Protein AF-A0A662WA78-F1 (afdb_monomer_lite)

Foldseek 3Di:
DDAPVCQVVVQVVVFVVLCPDPQWPGKGKFFAPVVQVVQQDPVRGHDDDLARIKMWTWGADPRKIWIKIWHQDPVVRDGDIDTDDIDDD

Secondary structure (DSSP, 8-state):
-B-TTTHHHHHHHHHHHHHTSTTEEEEEEEE-HHHHHHH-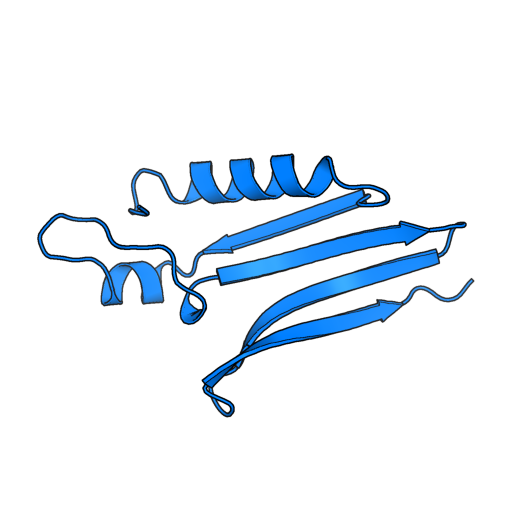-TTS-B---GGGEEEEEEEEETTEEEEEEEEEETTTTEEEEEEEEE---

pLDDT: mean 94.39, std 8.81, range [49.78, 98.81]

Radius of gyration: 14.9 Å; chains: 1; bounding box: 34×19×40 Å

Sequence (89 aa):
PISFENVELLERAMESCIKLQPFVVDAKVRIDRGKLREKSSSFGYTSLDAEMLFAEVVVRVEGREVKAILRWDEILRYPMMNVVYEAKR

Structure (mmCIF, N/CA/C/O backbone):
data_AF-A0A662WA78-F1
#
_entry.id   AF-A0A662WA78-F1
#
loop_
_atom_site.group_PDB
_atom_site.id
_atom_site.type_symbol
_atom_site.label_atom_id
_atom_site.label_alt_id
_atom_site.label_comp_id
_atom_site.label_asym_id
_atom_site.label_entity_id
_atom_site.label_seq_id
_atom_site.pdbx_PDB_ins_code
_atom_site.Cartn_x
_atom_site.Cartn_y
_atom_site.Cartn_z
_atom_site.occupancy
_atom_site.B_iso_or_e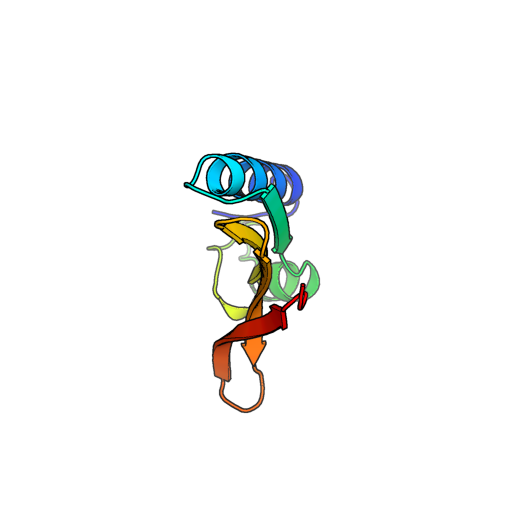quiv
_atom_site.auth_seq_id
_atom_site.auth_comp_id
_atom_site.auth_asym_id
_atom_site.auth_atom_id
_atom_site.pdbx_PDB_model_num
ATOM 1 N N . PRO A 1 1 ? 8.938 9.359 -6.612 1.00 92.88 1 PRO A N 1
ATOM 2 C CA . PRO A 1 1 ? 9.582 8.497 -7.634 1.00 92.88 1 PRO A CA 1
ATOM 3 C C . PRO A 1 1 ? 9.904 7.140 -7.009 1.00 92.88 1 PRO A C 1
ATOM 5 O O . PRO A 1 1 ? 10.263 7.092 -5.833 1.00 92.88 1 PRO A O 1
ATOM 8 N N . ILE A 1 2 ? 9.741 6.067 -7.771 1.00 96.12 2 ILE A N 1
ATOM 9 C CA . ILE A 1 2 ? 9.929 4.690 -7.319 1.00 96.12 2 ILE A CA 1
ATOM 10 C C . ILE A 1 2 ? 10.816 3.933 -8.312 1.00 96.12 2 ILE A C 1
ATOM 12 O O . ILE A 1 2 ? 10.679 4.095 -9.525 1.00 96.12 2 ILE A O 1
ATOM 16 N N . SER A 1 3 ? 11.747 3.142 -7.786 1.00 96.94 3 SER A N 1
ATOM 17 C CA . SER A 1 3 ? 12.670 2.277 -8.523 1.00 96.94 3 SER A CA 1
ATOM 18 C C . SER A 1 3 ? 12.922 0.993 -7.729 1.00 96.94 3 SER A C 1
ATOM 20 O O . SER A 1 3 ? 12.509 0.859 -6.576 1.00 96.94 3 SER A O 1
ATOM 22 N N . PHE A 1 4 ? 13.634 0.036 -8.326 1.00 96.50 4 PHE A N 1
ATOM 23 C CA . PHE A 1 4 ? 14.035 -1.189 -7.625 1.00 96.50 4 PHE A CA 1
ATOM 24 C C . PHE A 1 4 ? 14.959 -0.930 -6.426 1.00 96.50 4 PHE A C 1
ATOM 26 O O . PHE A 1 4 ? 15.008 -1.751 -5.518 1.00 96.50 4 PHE A O 1
ATOM 33 N N . GLU A 1 5 ? 15.649 0.211 -6.395 1.00 96.94 5 GLU A N 1
ATOM 34 C CA . GLU A 1 5 ? 16.580 0.570 -5.320 1.00 96.94 5 GLU A CA 1
ATOM 35 C C . GLU A 1 5 ? 15.860 1.034 -4.049 1.00 96.94 5 GLU A C 1
ATOM 37 O O . GLU A 1 5 ? 16.351 0.813 -2.944 1.00 96.94 5 GLU A O 1
ATOM 42 N N . ASN A 1 6 ? 14.691 1.672 -4.183 1.00 97.69 6 ASN A N 1
ATOM 43 C CA . ASN A 1 6 ? 13.976 2.270 -3.053 1.00 97.69 6 ASN A CA 1
ATOM 44 C C . ASN A 1 6 ? 12.609 1.633 -2.760 1.00 97.69 6 ASN A C 1
ATOM 46 O O . ASN A 1 6 ? 11.950 2.051 -1.807 1.00 97.69 6 ASN A O 1
ATOM 50 N N . VAL A 1 7 ? 12.188 0.621 -3.525 1.00 97.94 7 VAL A N 1
ATOM 51 C CA . VAL A 1 7 ? 10.851 0.019 -3.402 1.00 97.94 7 VAL A CA 1
ATOM 52 C C . VAL A 1 7 ? 10.549 -0.510 -2.007 1.00 97.94 7 VAL A C 1
ATOM 54 O O . VAL A 1 7 ? 9.517 -0.169 -1.438 1.00 97.94 7 VAL A O 1
ATOM 57 N N . GLU A 1 8 ? 11.470 -1.255 -1.404 1.00 98.25 8 GLU A N 1
ATOM 58 C CA . GLU A 1 8 ? 11.248 -1.799 -0.063 1.00 98.25 8 GLU A CA 1
ATOM 59 C C . GLU A 1 8 ? 11.283 -0.716 1.018 1.00 98.25 8 GLU A C 1
ATOM 61 O O . GLU A 1 8 ? 10.583 -0.805 2.027 1.00 98.25 8 GLU A O 1
ATOM 66 N N . LEU A 1 9 ? 12.107 0.318 0.822 1.00 98.31 9 LEU A N 1
ATOM 67 C CA . LEU A 1 9 ? 12.154 1.454 1.734 1.00 98.31 9 LEU A CA 1
ATOM 68 C C . LEU A 1 9 ? 10.825 2.211 1.707 1.00 98.31 9 LEU A C 1
ATOM 70 O O . LEU A 1 9 ? 10.309 2.551 2.770 1.00 98.31 9 LEU A O 1
ATOM 74 N N . LEU A 1 10 ? 10.266 2.438 0.516 1.00 98.12 10 LEU A N 1
ATOM 75 C CA . LEU A 1 10 ? 8.989 3.123 0.361 1.00 98.12 10 LEU A CA 1
ATOM 76 C C . LEU A 1 10 ? 7.842 2.317 0.978 1.00 98.12 10 LEU A C 1
ATOM 78 O O . LEU A 1 10 ? 7.039 2.891 1.707 1.00 98.12 10 LEU A O 1
ATOM 82 N N . GLU A 1 11 ? 7.799 0.999 0.767 1.00 98.62 11 GLU A N 1
ATOM 83 C CA . GLU A 1 11 ? 6.815 0.118 1.413 1.00 98.62 11 GLU A CA 1
ATOM 84 C C . GLU A 1 11 ? 6.851 0.248 2.938 1.00 98.62 11 GLU A C 1
ATOM 86 O O . GLU A 1 11 ? 5.831 0.556 3.553 1.00 98.62 11 GLU A O 1
ATOM 91 N N . ARG A 1 12 ? 8.035 0.102 3.550 1.00 98.69 12 ARG A N 1
ATOM 92 C CA . ARG A 1 12 ? 8.201 0.213 5.009 1.00 98.69 12 ARG A CA 1
ATOM 93 C C . ARG A 1 12 ? 7.860 1.606 5.537 1.00 98.69 12 ARG A C 1
ATOM 95 O O . ARG A 1 12 ? 7.294 1.729 6.625 1.00 98.69 12 ARG A O 1
ATOM 102 N N . ALA A 1 13 ? 8.213 2.654 4.791 1.00 98.56 13 ALA A N 1
ATOM 103 C CA . ALA A 1 13 ? 7.890 4.028 5.156 1.00 98.56 13 ALA A CA 1
ATOM 104 C C . ALA A 1 13 ? 6.373 4.255 5.147 1.00 98.56 13 ALA A C 1
ATOM 106 O O . ALA A 1 13 ? 5.831 4.776 6.120 1.00 98.56 13 ALA A O 1
ATOM 107 N N . MET A 1 14 ? 5.675 3.799 4.102 1.00 98.38 14 MET A N 1
ATOM 108 C CA . MET A 1 14 ? 4.217 3.883 4.020 1.00 98.38 14 MET A CA 1
ATOM 109 C C . MET A 1 14 ? 3.553 3.085 5.147 1.00 98.38 14 MET A C 1
ATOM 111 O O . MET A 1 14 ? 2.700 3.632 5.839 1.00 98.38 14 MET A O 1
ATOM 115 N N . GLU A 1 15 ? 3.978 1.842 5.397 1.00 98.81 15 GLU A N 1
ATOM 116 C CA . GLU A 1 15 ? 3.479 1.023 6.514 1.00 98.81 15 GLU A CA 1
ATOM 117 C C . GLU A 1 15 ? 3.637 1.745 7.861 1.00 98.81 15 GLU A C 1
ATOM 119 O O . GLU A 1 15 ? 2.687 1.824 8.640 1.00 98.81 15 GLU A O 1
ATOM 124 N N . SER A 1 16 ? 4.812 2.328 8.116 1.00 98.50 16 SER A N 1
ATOM 125 C CA . SER A 1 16 ? 5.091 3.062 9.355 1.00 98.50 16 SER A CA 1
ATOM 126 C C . SER A 1 16 ? 4.216 4.309 9.491 1.00 98.50 16 SER A C 1
ATOM 128 O O . SER A 1 16 ? 3.642 4.535 10.551 1.00 98.50 16 SER A O 1
ATOM 130 N N . CYS A 1 17 ? 4.058 5.095 8.421 1.00 98.56 17 CYS A N 1
ATOM 131 C CA . CYS A 1 17 ? 3.201 6.282 8.426 1.00 98.56 17 CYS A CA 1
ATOM 132 C C . CYS A 1 17 ? 1.717 5.933 8.599 1.00 98.56 17 CYS A C 1
ATOM 134 O O . CYS A 1 17 ? 1.004 6.642 9.304 1.00 98.56 17 CYS A O 1
ATOM 136 N N . ILE A 1 18 ? 1.241 4.846 7.985 1.00 98.44 18 ILE A N 1
ATOM 137 C CA 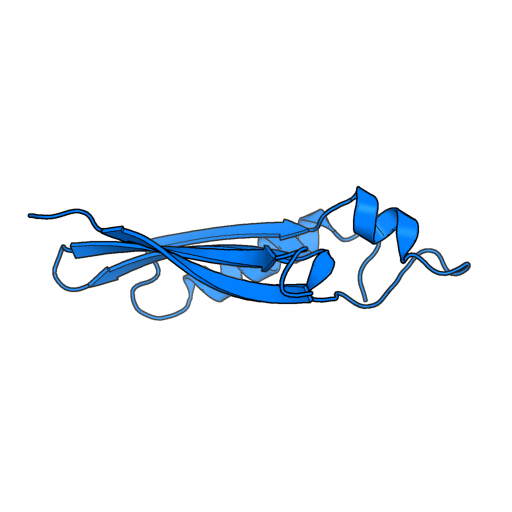. ILE A 1 18 ? -0.148 4.393 8.127 1.00 98.44 18 ILE A CA 1
ATOM 138 C C . ILE A 1 18 ? -0.426 3.971 9.574 1.00 98.44 18 ILE A C 1
ATOM 140 O O . ILE A 1 18 ? -1.463 4.339 10.118 1.00 98.44 18 ILE A O 1
ATOM 144 N N . LYS A 1 19 ? 0.518 3.288 10.236 1.00 98.38 19 LYS A N 1
ATOM 145 C CA . LYS A 1 19 ? 0.397 2.881 11.650 1.00 98.38 19 LYS A CA 1
ATOM 146 C C . LYS A 1 19 ? 0.315 4.047 12.642 1.00 98.38 19 LYS A C 1
ATOM 148 O O . LYS A 1 19 ? -0.091 3.834 13.777 1.00 98.38 19 LYS A O 1
ATOM 153 N N . LEU A 1 20 ? 0.673 5.267 12.236 1.00 98.44 20 LEU A N 1
ATOM 154 C CA . LEU A 1 20 ? 0.507 6.465 13.069 1.00 98.44 20 LEU A CA 1
ATOM 155 C C . LEU A 1 20 ? -0.927 7.013 13.054 1.00 98.44 20 LEU A C 1
ATOM 157 O O . LEU A 1 20 ? -1.253 7.883 13.860 1.00 98.44 20 LEU A O 1
ATOM 161 N N . GLN A 1 21 ? -1.780 6.550 12.138 1.00 98.31 21 GLN A N 1
ATOM 162 C CA . GLN A 1 21 ? -3.163 7.008 12.063 1.00 98.31 21 GLN A CA 1
ATOM 163 C C . GLN A 1 21 ? -4.012 6.378 13.183 1.00 98.31 21 GLN A C 1
ATOM 165 O O . GLN A 1 21 ? -3.742 5.249 13.605 1.00 98.31 21 GLN A O 1
ATOM 170 N N . PRO A 1 22 ? -5.054 7.072 13.679 1.00 98.00 22 PRO A N 1
ATOM 171 C CA . PRO A 1 22 ? -5.897 6.564 14.755 1.00 98.00 22 PRO A CA 1
ATOM 172 C C . PRO A 1 22 ? -6.457 5.166 14.477 1.00 98.00 22 PRO A C 1
ATOM 174 O O . PRO A 1 22 ? -6.936 4.883 13.381 1.00 98.00 22 PRO A O 1
ATOM 177 N N . PHE A 1 23 ? -6.438 4.317 15.508 1.00 97.69 23 PHE A N 1
ATOM 178 C CA . PHE A 1 23 ? -7.008 2.961 15.516 1.00 97.69 23 PHE A CA 1
ATOM 179 C C . PHE A 1 23 ? -6.344 1.942 14.584 1.00 97.69 23 PHE A C 1
ATOM 181 O O . PHE A 1 23 ? -6.751 0.780 14.596 1.00 97.69 23 PHE A O 1
ATOM 188 N N . VAL A 1 24 ? -5.326 2.323 13.810 1.00 98.12 24 VAL A N 1
ATOM 189 C CA . VAL A 1 24 ? -4.566 1.379 12.990 1.00 98.12 24 VAL A CA 1
ATOM 190 C C . VAL A 1 24 ? -3.717 0.499 13.901 1.00 98.12 24 VAL A C 1
ATOM 192 O O . VAL A 1 24 ? -2.848 0.983 14.620 1.00 98.12 24 VAL A O 1
ATOM 195 N N . VAL A 1 25 ? -3.968 -0.808 13.864 1.00 97.31 25 VAL A N 1
ATOM 196 C CA . VAL A 1 25 ? -3.192 -1.804 14.620 1.00 97.31 25 VAL A CA 1
ATOM 197 C C . VAL A 1 25 ? -2.202 -2.550 13.736 1.00 97.31 25 VAL A C 1
ATOM 199 O O . VAL A 1 25 ? -1.171 -3.004 14.228 1.00 97.31 25 VAL A O 1
ATOM 202 N N . ASP A 1 26 ? -2.475 -2.641 12.434 1.00 97.81 26 ASP A N 1
ATOM 203 C CA . ASP A 1 26 ? -1.514 -3.151 11.465 1.00 97.81 26 ASP A CA 1
ATOM 204 C C . ASP A 1 26 ? -1.702 -2.514 10.086 1.00 97.81 26 ASP A C 1
ATOM 206 O O . ASP A 1 26 ? -2.785 -2.050 9.726 1.00 97.81 26 ASP A O 1
ATOM 210 N N . ALA A 1 27 ? -0.621 -2.488 9.316 1.00 98.31 27 ALA A N 1
ATOM 211 C CA . ALA A 1 27 ? -0.597 -1.984 7.957 1.00 98.31 27 ALA A CA 1
ATOM 212 C C . ALA A 1 27 ? 0.466 -2.733 7.160 1.00 98.31 27 ALA A C 1
ATOM 214 O O . ALA A 1 27 ? 1.584 -2.931 7.643 1.00 98.31 27 ALA A O 1
ATOM 215 N N . LYS A 1 28 ? 0.119 -3.097 5.928 1.00 98.50 28 LYS A N 1
ATOM 216 C CA . LYS A 1 28 ? 1.006 -3.756 4.974 1.00 98.50 28 LYS A CA 1
ATOM 217 C C . LYS A 1 28 ? 0.882 -3.076 3.623 1.00 98.50 28 LYS A C 1
ATOM 219 O O . LYS A 1 28 ? -0.223 -2.901 3.124 1.00 98.50 28 LYS A O 1
ATOM 224 N N . VAL A 1 29 ? 2.005 -2.732 3.010 1.00 98.62 29 VAL A N 1
ATOM 225 C CA . VAL A 1 29 ? 2.040 -2.094 1.691 1.00 98.62 29 VAL A CA 1
ATOM 226 C C . VAL A 1 29 ? 2.912 -2.924 0.774 1.00 98.62 29 VAL A C 1
ATOM 228 O O . VAL A 1 29 ? 4.016 -3.320 1.146 1.00 98.62 29 VAL A O 1
ATOM 231 N N . ARG A 1 30 ? 2.414 -3.229 -0.422 1.00 98.44 30 ARG A N 1
ATOM 232 C CA . ARG A 1 30 ? 3.182 -3.922 -1.451 1.00 98.44 30 ARG A CA 1
ATOM 233 C C . ARG A 1 30 ? 3.114 -3.171 -2.769 1.00 98.44 30 ARG A C 1
ATOM 235 O O . ARG A 1 30 ? 2.044 -2.755 -3.193 1.00 98.44 30 ARG A O 1
ATOM 242 N N . ILE A 1 31 ? 4.266 -3.019 -3.406 1.00 98.31 31 ILE A N 1
ATOM 243 C CA . ILE A 1 31 ? 4.403 -2.438 -4.739 1.00 98.31 31 ILE A CA 1
ATOM 244 C C . ILE A 1 31 ? 4.687 -3.569 -5.728 1.00 98.31 31 ILE A C 1
ATOM 246 O O . ILE A 1 31 ? 5.626 -4.342 -5.547 1.00 98.31 31 ILE A O 1
ATOM 250 N N . ASP A 1 32 ? 3.890 -3.705 -6.777 1.00 97.44 32 ASP A N 1
ATOM 251 C CA . ASP A 1 32 ? 4.064 -4.756 -7.776 1.00 97.44 32 ASP A CA 1
ATOM 252 C C . ASP A 1 32 ? 5.363 -4.537 -8.578 1.00 97.44 32 ASP A C 1
ATOM 254 O O . ASP A 1 32 ? 5.536 -3.534 -9.275 1.00 97.44 32 ASP A O 1
ATOM 258 N N . ARG A 1 33 ? 6.304 -5.488 -8.475 1.00 95.81 33 ARG A N 1
ATOM 259 C CA . ARG A 1 33 ? 7.612 -5.421 -9.157 1.00 95.81 33 ARG A CA 1
ATOM 260 C C . ARG A 1 33 ? 7.499 -5.652 -10.665 1.00 95.81 33 ARG A C 1
ATOM 262 O O . ARG A 1 33 ? 8.360 -5.173 -11.401 1.00 95.81 33 ARG A O 1
ATOM 269 N N . GLY A 1 34 ? 6.481 -6.380 -11.119 1.00 95.50 34 GLY A N 1
ATOM 270 C CA . GLY A 1 34 ? 6.161 -6.558 -12.532 1.00 95.50 34 GLY A CA 1
ATOM 271 C C . GLY A 1 34 ? 5.700 -5.239 -13.143 1.00 95.50 34 GLY A C 1
ATOM 272 O O . GLY A 1 34 ? 6.357 -4.734 -14.051 1.00 95.50 34 GLY A O 1
ATOM 273 N N . LYS A 1 35 ? 4.679 -4.604 -12.554 1.00 94.88 35 LYS A N 1
ATOM 274 C CA . LYS A 1 35 ? 4.194 -3.281 -12.992 1.00 94.88 35 LYS A CA 1
ATOM 275 C C . LYS A 1 35 ? 5.280 -2.206 -12.880 1.00 94.88 35 LYS A C 1
ATOM 277 O O . LYS A 1 35 ? 5.407 -1.368 -13.768 1.00 94.88 35 LYS A O 1
ATOM 282 N N . LEU A 1 36 ? 6.108 -2.242 -11.830 1.00 95.94 36 LEU A N 1
ATOM 283 C CA . LEU A 1 36 ? 7.262 -1.345 -11.701 1.00 95.94 36 LEU A CA 1
ATOM 284 C C . LEU A 1 36 ? 8.248 -1.531 -12.859 1.00 95.94 36 LEU A C 1
ATOM 286 O O . LEU A 1 36 ? 8.726 -0.540 -13.406 1.00 95.94 36 LEU A O 1
ATOM 290 N N . ARG A 1 37 ? 8.540 -2.776 -13.258 1.00 94.56 37 ARG A N 1
ATOM 291 C CA . ARG A 1 37 ? 9.411 -3.069 -14.404 1.00 94.56 37 ARG A CA 1
A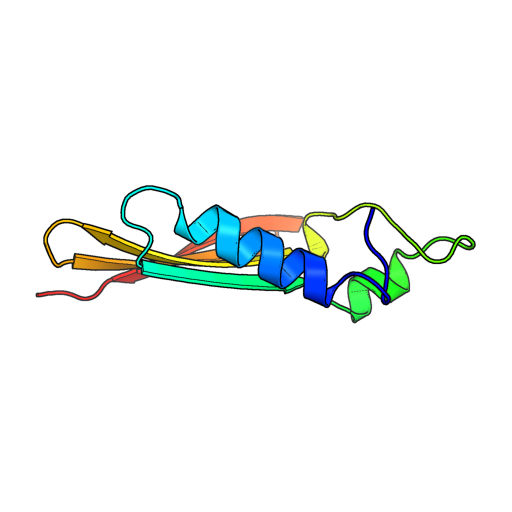TOM 292 C C . ARG A 1 37 ? 8.821 -2.535 -15.705 1.00 94.56 37 ARG A C 1
ATOM 294 O O . ARG A 1 37 ? 9.530 -1.870 -16.447 1.00 94.56 37 ARG A O 1
ATOM 301 N N . GLU A 1 38 ? 7.545 -2.814 -15.955 1.00 94.25 38 GLU A N 1
ATOM 302 C CA . GLU A 1 38 ? 6.830 -2.397 -17.168 1.00 94.25 38 GLU A CA 1
ATOM 303 C C . GLU A 1 38 ? 6.761 -0.875 -17.309 1.00 94.25 38 GLU A C 1
ATOM 305 O O . GLU A 1 38 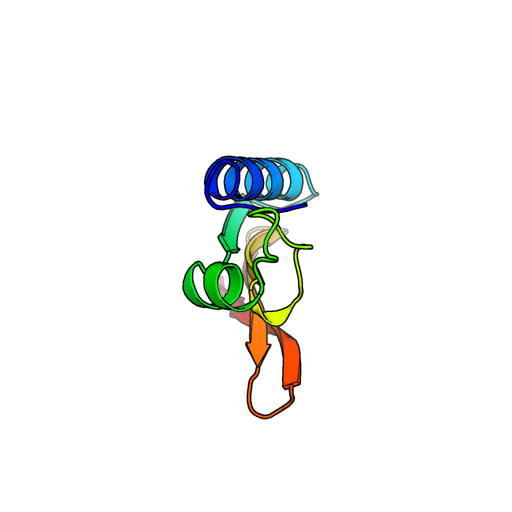? 6.914 -0.343 -18.405 1.00 94.25 38 GLU A O 1
ATOM 310 N N . LYS A 1 39 ? 6.552 -0.169 -16.192 1.00 92.62 39 LYS A N 1
ATOM 311 C CA . LYS A 1 39 ? 6.372 1.288 -16.165 1.00 92.62 39 LYS A CA 1
ATOM 312 C C . LYS A 1 39 ? 7.666 2.070 -15.920 1.00 92.62 39 LYS A C 1
ATOM 314 O O . LYS A 1 39 ? 7.625 3.302 -15.908 1.00 92.62 39 LYS A O 1
ATOM 319 N N . SER A 1 40 ? 8.796 1.398 -15.690 1.00 90.31 40 SER A N 1
ATOM 320 C CA . SER A 1 40 ? 10.090 2.060 -15.498 1.00 90.31 40 SER A CA 1
ATOM 321 C C . SER A 1 40 ? 10.554 2.715 -16.793 1.00 90.31 40 SER A C 1
ATOM 323 O O . SER A 1 40 ? 10.604 2.084 -17.844 1.00 90.31 40 SER A O 1
ATOM 325 N N . SER A 1 41 ? 10.912 3.996 -16.712 1.00 87.69 41 SER A N 1
ATOM 326 C CA . SER A 1 41 ? 11.473 4.723 -17.851 1.00 87.69 41 SER A CA 1
ATOM 327 C C . SER A 1 41 ? 12.916 4.291 -18.146 1.00 87.69 41 SER A C 1
ATOM 329 O O . SER A 1 41 ? 13.558 3.614 -17.339 1.00 87.69 41 SER A O 1
ATOM 331 N N . SER A 1 42 ? 13.481 4.771 -19.259 1.00 87.19 42 SER A N 1
ATOM 332 C CA . SER A 1 42 ? 14.912 4.622 -19.578 1.00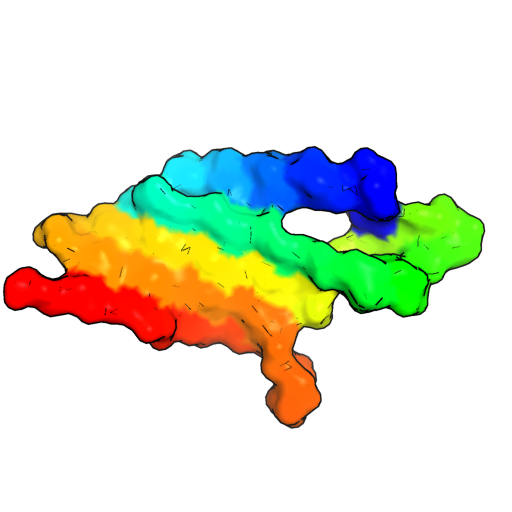 87.19 42 SER A CA 1
ATOM 333 C C . SER A 1 42 ? 15.847 5.186 -18.501 1.00 87.19 42 SER A C 1
ATOM 335 O O . SER A 1 42 ? 17.029 4.862 -18.489 1.00 87.19 42 SER A O 1
ATOM 337 N N . PHE A 1 43 ? 15.329 6.018 -17.593 1.00 87.56 43 PHE A N 1
ATOM 338 C CA . PHE A 1 43 ? 16.066 6.578 -16.462 1.00 87.56 43 PHE A CA 1
ATOM 339 C C . PHE A 1 43 ? 16.076 5.669 -15.220 1.00 87.56 43 PHE A C 1
ATOM 341 O O . PHE A 1 43 ? 16.628 6.057 -14.196 1.00 87.56 43 PHE A O 1
ATOM 348 N N . GLY A 1 44 ? 15.462 4.481 -15.274 1.00 89.31 44 GLY A N 1
ATOM 349 C CA . GLY A 1 44 ? 15.503 3.492 -14.187 1.00 89.31 44 GLY A CA 1
ATOM 350 C C . GLY A 1 44 ? 14.525 3.742 -13.032 1.00 89.31 44 GLY A C 1
ATOM 351 O O . GLY A 1 44 ? 14.578 3.048 -12.018 1.00 89.31 44 GLY A O 1
ATOM 352 N N . TYR A 1 45 ? 13.615 4.707 -13.175 1.00 93.19 45 TYR A N 1
ATOM 353 C CA . TYR A 1 45 ? 12.549 4.979 -12.210 1.00 93.19 45 TYR A CA 1
ATOM 354 C C . TYR A 1 45 ? 11.236 5.347 -12.905 1.00 93.19 45 TYR A C 1
ATOM 356 O O . TYR A 1 45 ? 11.189 5.623 -14.111 1.00 93.19 45 TYR A O 1
ATOM 364 N N . THR A 1 46 ? 10.163 5.370 -12.118 1.00 96.06 46 THR A N 1
ATOM 365 C CA . THR A 1 46 ? 8.837 5.838 -12.531 1.00 96.06 46 THR A CA 1
ATOM 366 C C . THR A 1 46 ? 8.109 6.553 -11.389 1.00 96.06 46 THR A C 1
ATOM 368 O O . THR A 1 46 ? 8.643 6.711 -10.285 1.00 96.06 46 THR A O 1
ATOM 371 N N . SER A 1 47 ? 6.897 7.031 -11.651 1.00 95.94 47 SER A N 1
ATOM 372 C CA . SER A 1 47 ? 5.983 7.529 -10.619 1.00 95.94 47 SER A CA 1
ATOM 373 C C . SER A 1 47 ? 5.182 6.369 -10.036 1.00 95.94 47 SER A C 1
ATOM 375 O O . SER A 1 47 ? 4.727 5.501 -10.776 1.00 95.94 47 SER A O 1
ATOM 377 N N . LEU A 1 48 ? 5.006 6.359 -8.710 1.00 95.12 48 LEU A N 1
ATOM 378 C CA . LEU A 1 48 ? 4.117 5.396 -8.063 1.00 95.12 48 LEU A CA 1
ATOM 379 C C . LEU A 1 48 ? 2.696 5.632 -8.582 1.00 95.12 48 LEU A C 1
ATOM 381 O O . LEU A 1 48 ? 2.205 6.759 -8.543 1.00 95.12 48 LEU A O 1
ATOM 385 N N . ASP A 1 49 ? 2.064 4.573 -9.066 1.00 94.00 49 ASP A N 1
ATOM 386 C CA . ASP A 1 49 ? 0.735 4.612 -9.666 1.00 94.00 49 ASP A CA 1
ATOM 387 C C . ASP A 1 49 ? -0.193 3.581 -9.003 1.00 94.00 49 ASP A C 1
ATOM 389 O O . ASP A 1 49 ? 0.243 2.697 -8.264 1.00 94.00 49 ASP A O 1
ATOM 393 N N . ALA A 1 50 ? -1.496 3.733 -9.226 1.00 95.12 50 ALA A N 1
ATOM 394 C CA . ALA A 1 50 ? -2.509 2.940 -8.552 1.00 95.12 50 ALA A CA 1
ATOM 395 C C . ALA A 1 50 ? -2.505 1.458 -8.977 1.00 95.12 50 ALA A C 1
ATOM 397 O O . ALA A 1 50 ? -2.875 0.604 -8.175 1.00 95.12 50 ALA A O 1
ATOM 398 N N . GLU A 1 51 ? -2.049 1.130 -10.192 1.00 96.75 51 GLU A N 1
ATOM 399 C CA . GLU A 1 51 ? -1.999 -0.256 -10.681 1.00 96.75 51 GLU A CA 1
ATOM 400 C C . GLU A 1 51 ? -0.949 -1.106 -9.967 1.00 96.75 51 GLU A C 1
ATOM 402 O O . GLU A 1 51 ? -1.084 -2.323 -9.886 1.00 96.75 51 GLU A O 1
ATOM 407 N N . MET A 1 52 ? 0.120 -0.475 -9.476 1.00 97.00 52 MET A N 1
ATOM 408 C CA . MET A 1 52 ? 1.202 -1.175 -8.784 1.00 97.00 52 MET A CA 1
ATOM 409 C C . MET A 1 52 ? 1.008 -1.214 -7.268 1.00 97.00 52 MET A C 1
ATOM 411 O O . MET A 1 52 ? 1.799 -1.861 -6.592 1.00 97.00 52 MET A O 1
ATOM 415 N N . LEU A 1 53 ? 0.014 -0.519 -6.711 1.00 97.94 53 LEU A N 1
ATOM 416 C CA . LEU A 1 53 ? -0.132 -0.375 -5.267 1.00 97.94 53 LEU A CA 1
ATOM 417 C C . LEU A 1 53 ? -1.135 -1.378 -4.691 1.00 97.94 53 LEU A C 1
ATOM 419 O O . LEU A 1 53 ? -2.321 -1.374 -5.016 1.00 97.94 53 LEU A O 1
ATOM 423 N N . PHE A 1 54 ? -0.655 -2.171 -3.741 1.00 98.38 54 PHE A N 1
ATOM 424 C CA . PHE A 1 54 ? -1.468 -2.924 -2.803 1.00 98.38 54 PHE A CA 1
ATOM 425 C C . PHE A 1 54 ? -1.273 -2.353 -1.398 1.00 98.38 54 PHE A C 1
ATOM 427 O O . PHE A 1 54 ? -0.139 -2.169 -0.949 1.00 98.38 54 PHE A O 1
ATOM 434 N N . ALA A 1 55 ? -2.364 -2.122 -0.676 1.00 98.38 55 ALA A N 1
ATOM 435 C CA . ALA A 1 55 ? -2.309 -1.819 0.748 1.00 98.38 55 ALA A CA 1
ATOM 436 C C . ALA A 1 55 ? -3.343 -2.644 1.510 1.00 98.38 55 ALA A C 1
ATOM 438 O O . ALA A 1 55 ? -4.452 -2.859 1.037 1.00 98.38 55 ALA A O 1
ATOM 439 N N . GLU A 1 56 ? -2.984 -3.081 2.706 1.00 98.19 56 GLU A N 1
ATOM 440 C CA . GLU A 1 56 ? -3.870 -3.699 3.682 1.00 98.19 56 GLU A CA 1
ATOM 441 C C . GLU A 1 56 ? -3.750 -2.912 4.981 1.00 98.19 56 GLU A C 1
ATOM 443 O O . GLU A 1 56 ? -2.644 -2.583 5.412 1.00 98.19 56 GLU A O 1
ATOM 448 N N . VAL A 1 57 ? -4.886 -2.612 5.600 1.00 98.19 57 VAL A N 1
ATOM 449 C CA . VAL A 1 57 ? -4.947 -1.932 6.891 1.00 98.19 57 VAL A CA 1
ATOM 450 C C . VAL A 1 57 ? -5.873 -2.713 7.803 1.00 98.19 57 VAL A C 1
ATOM 452 O O . VAL A 1 57 ? -6.977 -3.099 7.409 1.00 98.19 57 VAL A O 1
ATOM 455 N N . VAL A 1 58 ? -5.419 -2.927 9.031 1.00 97.56 58 VAL A N 1
ATOM 456 C CA . VAL A 1 58 ? -6.220 -3.491 10.109 1.00 97.56 58 VAL A CA 1
ATOM 457 C C . VAL A 1 58 ? -6.467 -2.391 11.126 1.00 97.56 58 VAL A C 1
ATOM 459 O O . VAL A 1 58 ? -5.523 -1.807 11.664 1.00 97.56 58 VAL A O 1
ATOM 462 N N . VAL A 1 59 ? -7.739 -2.107 11.388 1.00 97.19 59 VAL A N 1
ATOM 463 C CA . VAL A 1 59 ? -8.164 -1.127 12.390 1.00 97.19 59 VAL A CA 1
ATOM 464 C C . VAL A 1 59 ? -8.884 -1.817 13.534 1.00 97.19 59 VAL A C 1
ATOM 466 O O . VAL A 1 59 ? -9.616 -2.785 13.319 1.00 97.19 59 VAL A O 1
ATOM 469 N N . ARG A 1 60 ? -8.701 -1.304 14.752 1.00 96.56 60 ARG A N 1
ATOM 470 C CA . ARG A 1 60 ? -9.404 -1.784 15.941 1.00 96.56 60 ARG A CA 1
ATOM 471 C C . ARG A 1 60 ? -10.077 -0.640 16.685 1.00 96.56 60 ARG A C 1
ATOM 473 O O . ARG A 1 60 ? -9.409 0.218 17.256 1.00 96.56 60 ARG A O 1
ATOM 480 N N . VAL A 1 61 ? -11.405 -0.677 16.732 1.00 95.06 61 VAL A N 1
ATOM 481 C CA . VAL A 1 61 ? -12.243 0.330 17.398 1.00 95.06 61 VAL A CA 1
ATOM 482 C C . VAL A 1 61 ? -13.169 -0.387 18.375 1.00 95.06 61 VAL A C 1
ATOM 484 O O . VAL A 1 61 ? -13.854 -1.333 17.998 1.00 95.06 61 VAL A O 1
ATOM 487 N N . GLU A 1 62 ? -13.144 0.006 19.651 1.00 93.56 62 GLU A N 1
ATOM 488 C CA . GLU A 1 62 ? -13.999 -0.567 20.714 1.00 93.56 62 GLU A CA 1
ATOM 489 C C . GLU A 1 62 ? -13.968 -2.112 20.814 1.00 93.56 62 GLU A C 1
ATOM 491 O O . GLU A 1 62 ? -14.944 -2.780 21.174 1.00 93.56 62 GLU A O 1
ATOM 496 N N . GLY A 1 63 ? -12.810 -2.703 20.499 1.00 89.31 63 GLY A N 1
ATOM 497 C CA . GLY A 1 63 ? -12.592 -4.151 20.530 1.00 89.31 63 GLY A CA 1
ATOM 498 C C . GLY A 1 63 ? -13.103 -4.910 19.301 1.00 89.31 63 GLY A C 1
ATOM 499 O O . GLY A 1 63 ? -13.021 -6.133 19.290 1.00 89.31 63 GLY A O 1
ATOM 500 N N . ARG A 1 64 ? -13.601 -4.220 18.268 1.00 92.75 64 ARG A N 1
ATOM 501 C CA . ARG A 1 64 ? -13.886 -4.808 16.951 1.00 92.75 64 ARG A CA 1
ATOM 502 C C . ARG A 1 64 ? -12.720 -4.573 16.014 1.00 92.75 64 ARG A C 1
ATOM 504 O O . ARG A 1 64 ? -12.195 -3.463 15.963 1.00 92.75 64 ARG A O 1
ATOM 511 N N . GLU A 1 65 ? -12.343 -5.605 15.272 1.00 95.19 65 GLU A N 1
ATOM 512 C CA . GLU A 1 65 ? -11.252 -5.545 14.306 1.00 95.19 65 GLU A CA 1
ATOM 513 C C . GLU A 1 65 ? -11.788 -5.679 12.884 1.00 95.19 65 GLU A C 1
ATOM 515 O O . GLU A 1 65 ? -12.548 -6.601 12.580 1.00 95.19 65 GLU A O 1
ATOM 520 N N . VAL A 1 66 ? -11.385 -4.748 12.022 1.00 96.38 66 VAL A N 1
ATOM 521 C CA . VAL A 1 66 ? -11.766 -4.713 10.611 1.00 96.38 66 VAL A CA 1
ATOM 522 C C . VAL A 1 66 ? -10.507 -4.680 9.765 1.00 96.38 66 VAL A C 1
ATOM 524 O O . VAL A 1 66 ? -9.593 -3.898 10.028 1.00 96.38 66 VAL A O 1
ATOM 527 N N . LYS A 1 67 ? -10.481 -5.506 8.721 1.00 97.00 67 LYS A N 1
ATOM 528 C CA . LYS A 1 67 ? -9.435 -5.492 7.701 1.00 97.00 67 LYS A CA 1
ATOM 529 C C . LYS A 1 67 ? -9.988 -4.919 6.406 1.00 97.00 67 LYS A C 1
ATOM 531 O O . LYS A 1 67 ? -10.980 -5.425 5.876 1.00 97.00 67 LYS A O 1
ATOM 536 N N . ALA A 1 68 ? -9.310 -3.912 5.876 1.00 97.88 68 ALA A N 1
ATOM 537 C CA . ALA A 1 68 ? -9.587 -3.331 4.573 1.00 97.88 68 ALA A CA 1
ATOM 538 C C . ALA A 1 68 ? -8.361 -3.433 3.667 1.00 97.88 68 ALA A C 1
ATOM 540 O O . ALA A 1 68 ? -7.223 -3.475 4.137 1.00 97.88 68 ALA A O 1
ATOM 541 N N . ILE A 1 69 ? -8.604 -3.469 2.363 1.00 98.19 69 ILE A N 1
ATOM 542 C CA . ILE A 1 69 ? -7.562 -3.528 1.342 1.00 98.19 69 ILE A CA 1
ATOM 543 C C . ILE A 1 69 ? -7.808 -2.502 0.242 1.00 98.19 69 ILE A C 1
ATOM 545 O O . ILE A 1 69 ? -8.953 -2.186 -0.075 1.00 98.19 69 ILE A O 1
ATOM 549 N N . LEU A 1 70 ? -6.718 -2.052 -0.365 1.00 98.19 70 LEU A N 1
ATOM 550 C CA . LEU A 1 70 ? -6.640 -1.317 -1.618 1.00 98.19 70 LEU A CA 1
ATOM 551 C C . LEU A 1 70 ? -5.894 -2.197 -2.621 1.00 98.19 70 LEU A C 1
ATOM 553 O O . LEU A 1 70 ? -4.780 -2.639 -2.333 1.00 98.19 70 LEU A O 1
ATOM 557 N N . ARG A 1 71 ? -6.487 -2.445 -3.788 1.00 97.62 71 ARG A N 1
ATOM 558 C CA . ARG A 1 71 ? -5.819 -3.130 -4.902 1.00 97.62 71 ARG A CA 1
ATOM 559 C C . ARG A 1 71 ? -6.383 -2.676 -6.240 1.00 97.62 71 ARG A C 1
ATOM 561 O O . ARG A 1 71 ? -7.547 -2.294 -6.322 1.00 97.62 71 ARG A O 1
ATOM 568 N N . TRP A 1 72 ? -5.585 -2.788 -7.290 1.00 97.62 72 TRP A N 1
ATOM 569 C CA . TRP A 1 72 ? -6.067 -2.594 -8.649 1.00 97.62 72 TRP A CA 1
ATOM 570 C C . TRP A 1 72 ? -7.066 -3.687 -9.056 1.00 97.62 72 TRP A C 1
ATOM 572 O O . TRP A 1 72 ? -6.805 -4.877 -8.873 1.00 97.62 72 TRP A O 1
ATOM 582 N N . ASP A 1 73 ? -8.214 -3.277 -9.589 1.00 97.31 73 ASP A N 1
ATOM 583 C CA . ASP A 1 73 ? -9.187 -4.150 -10.238 1.00 97.31 73 ASP A CA 1
ATOM 584 C C . ASP A 1 73 ? -9.036 -4.023 -11.758 1.00 97.31 73 ASP A C 1
ATOM 586 O O . ASP A 1 73 ? -9.279 -2.955 -12.323 1.00 97.31 73 ASP A O 1
ATOM 590 N N . GLU A 1 74 ? -8.621 -5.105 -12.422 1.00 95.25 74 GLU A N 1
ATOM 591 C CA . GLU A 1 74 ? -8.349 -5.100 -13.866 1.00 95.25 74 GLU A CA 1
ATOM 592 C C . GLU A 1 74 ? -9.625 -5.003 -14.721 1.00 95.25 74 GLU A C 1
ATOM 594 O O . GLU A 1 74 ? -9.581 -4.470 -15.829 1.00 95.25 74 GLU A O 1
ATOM 599 N N . ILE A 1 75 ? -10.773 -5.477 -14.221 1.00 96.81 75 ILE A N 1
ATOM 600 C CA . ILE A 1 75 ? -12.043 -5.448 -14.966 1.00 96.81 75 ILE A CA 1
ATOM 601 C C . ILE A 1 75 ? -12.600 -4.026 -14.968 1.00 96.81 75 ILE A C 1
ATOM 603 O O . ILE A 1 75 ? -13.006 -3.504 -16.006 1.00 96.81 75 ILE A O 1
ATOM 607 N N . LEU A 1 76 ? -12.601 -3.390 -13.799 1.00 97.00 76 LEU A N 1
ATOM 608 C CA . LEU A 1 76 ? -13.114 -2.036 -13.612 1.00 97.00 76 LEU A CA 1
ATOM 609 C C . LEU A 1 76 ? -12.076 -0.961 -13.935 1.00 97.00 76 LEU A C 1
ATOM 611 O O . LEU A 1 76 ? -12.428 0.214 -14.028 1.00 97.00 76 LEU A O 1
ATOM 615 N N . ARG A 1 77 ? -10.809 -1.361 -14.108 1.00 96.62 77 ARG A N 1
ATOM 616 C CA . ARG A 1 77 ? -9.652 -0.478 -14.297 1.00 96.62 77 ARG A CA 1
ATOM 617 C C . ARG A 1 77 ? -9.598 0.607 -13.221 1.00 96.62 77 ARG A C 1
ATOM 619 O O . ARG A 1 77 ? -9.494 1.797 -13.522 1.00 96.62 77 ARG A O 1
ATOM 626 N N . TYR A 1 78 ? -9.734 0.185 -11.965 1.00 97.62 78 TYR A N 1
ATOM 627 C CA . TYR A 1 78 ? -9.925 1.087 -10.833 1.00 97.62 78 TYR A CA 1
ATOM 628 C C . TYR A 1 78 ? -9.201 0.587 -9.573 1.00 97.62 78 TYR A C 1
ATOM 630 O O . TYR A 1 78 ? -9.230 -0.613 -9.294 1.00 97.62 78 TYR A O 1
ATOM 638 N N . PRO A 1 79 ? -8.584 1.474 -8.765 1.00 97.62 79 PRO A N 1
ATOM 639 C CA . PRO A 1 79 ? -8.002 1.090 -7.485 1.00 97.62 79 PRO A CA 1
ATOM 640 C C . PRO A 1 79 ? -9.094 0.898 -6.432 1.00 97.62 79 PRO A C 1
ATOM 642 O O . PRO A 1 79 ? -9.532 1.830 -5.759 1.00 97.62 79 PRO A O 1
ATOM 645 N N . MET A 1 80 ? -9.555 -0.339 -6.305 1.00 98.06 80 MET A N 1
ATOM 646 C CA . MET A 1 80 ? -10.681 -0.694 -5.463 1.00 98.06 80 MET A CA 1
ATOM 647 C C . MET A 1 80 ? -10.286 -0.785 -3.989 1.00 98.06 80 MET A C 1
ATOM 649 O O . MET A 1 80 ? -9.318 -1.459 -3.628 1.00 98.06 80 MET A O 1
ATOM 653 N N . MET A 1 81 ? -11.097 -0.151 -3.141 1.00 97.88 81 MET A N 1
ATOM 654 C CA . MET A 1 81 ? -11.028 -0.250 -1.685 1.00 97.88 81 MET A CA 1
ATOM 655 C C . MET A 1 81 ? -12.177 -1.107 -1.169 1.00 97.88 81 MET A C 1
ATOM 657 O O . MET A 1 81 ? -13.332 -0.788 -1.432 1.00 97.88 81 MET A O 1
ATOM 661 N N . ASN A 1 82 ? -11.872 -2.166 -0.418 1.00 96.75 82 ASN A N 1
ATOM 662 C CA . ASN A 1 82 ? -12.878 -3.081 0.124 1.00 96.75 82 ASN A CA 1
ATOM 663 C C . ASN A 1 82 ? -12.564 -3.481 1.563 1.00 96.75 82 ASN A C 1
ATOM 665 O O . ASN A 1 82 ? -11.405 -3.692 1.919 1.00 96.75 82 ASN A O 1
ATOM 669 N N . VAL A 1 83 ? -13.611 -3.696 2.357 1.00 96.50 83 VAL A N 1
ATOM 670 C CA . VAL A 1 83 ? -13.514 -4.413 3.633 1.00 96.50 83 VAL A CA 1
ATOM 671 C C . VAL A 1 83 ? -13.531 -5.915 3.338 1.00 96.50 83 VAL A C 1
ATOM 673 O O . VAL A 1 83 ? -14.435 -6.400 2.663 1.00 96.50 83 VAL A O 1
ATOM 676 N N . VAL A 1 84 ? -12.522 -6.649 3.811 1.00 90.81 84 VAL A N 1
ATOM 677 C CA . VAL A 1 84 ? -12.349 -8.094 3.554 1.00 90.81 84 VAL A CA 1
ATOM 678 C C . VAL A 1 84 ? -12.683 -8.970 4.757 1.00 90.81 84 VAL A C 1
ATOM 680 O O . VAL A 1 84 ? -12.988 -10.146 4.578 1.00 90.81 84 VAL A O 1
ATOM 683 N N . TYR A 1 85 ? -12.633 -8.427 5.973 1.00 82.56 85 TYR A N 1
ATOM 684 C CA . TYR A 1 85 ? -12.978 -9.161 7.189 1.00 82.56 85 TYR A CA 1
ATOM 685 C C . TYR A 1 85 ? -13.449 -8.215 8.298 1.00 82.56 85 TYR A C 1
ATOM 687 O O . TYR A 1 85 ? -12.877 -7.140 8.479 1.00 82.56 85 TYR A O 1
ATOM 695 N N . GLU A 1 86 ? -14.447 -8.660 9.062 1.00 69.00 86 GLU A N 1
ATOM 696 C CA . GLU A 1 86 ? -14.872 -8.079 10.337 1.00 69.00 86 GLU A CA 1
ATOM 697 C C . GLU A 1 86 ? -14.904 -9.205 11.381 1.00 69.00 86 GLU A C 1
ATOM 699 O O . GLU A 1 86 ? -15.656 -10.174 11.235 1.00 69.00 86 GLU A O 1
ATOM 704 N N . ALA A 1 87 ? -14.103 -9.089 12.443 1.00 59.22 87 ALA A N 1
ATOM 705 C CA . ALA A 1 87 ? -14.220 -9.981 13.592 1.00 59.22 87 ALA A CA 1
ATOM 706 C C . ALA A 1 87 ? -15.497 -9.636 14.365 1.00 59.22 87 ALA A C 1
ATOM 708 O O . ALA A 1 87 ? -15.602 -8.549 14.941 1.00 59.22 87 ALA A O 1
ATOM 709 N N . LYS A 1 88 ? -16.466 -10.557 14.409 1.00 50.22 88 LYS A N 1
ATOM 710 C CA . LYS A 1 88 ? -17.604 -10.440 15.329 1.00 50.22 88 LYS A CA 1
ATOM 711 C C . LYS A 1 88 ? -17.172 -10.856 16.738 1.00 50.22 88 LYS A C 1
ATOM 713 O O . LYS A 1 88 ? -16.435 -11.827 16.888 1.00 50.22 88 LYS A O 1
ATOM 718 N N . ARG A 1 89 ? -17.619 -10.072 17.725 1.00 49.78 89 ARG A N 1
ATOM 719 C CA . ARG A 1 89 ? -17.515 -10.367 19.164 1.00 49.78 89 ARG A CA 1
ATOM 720 C C . ARG A 1 89 ? -18.092 -11.733 19.508 1.00 49.78 89 ARG A C 1
ATOM 722 O O . ARG A 1 89 ? -19.130 -12.078 18.898 1.00 49.78 89 ARG A O 1
#